Protein AF-A0A1L3N277-F1 (afdb_monomer_lite)

Structure (mmCIF, N/CA/C/O backbone):
data_AF-A0A1L3N277-F1
#
_entry.id   AF-A0A1L3N277-F1
#
loop_
_atom_site.group_PDB
_atom_site.id
_atom_site.type_symbol
_atom_site.label_atom_id
_atom_site.label_alt_id
_atom_site.label_comp_id
_atom_site.label_asym_id
_atom_site.label_entity_id
_atom_site.label_seq_id
_atom_site.pdbx_PDB_ins_code
_atom_site.Cartn_x
_atom_site.Cartn_y
_atom_site.Cartn_z
_atom_site.occupancy
_atom_site.B_iso_or_equiv
_atom_site.auth_seq_id
_atom_site.auth_comp_id
_atom_site.auth_asym_id
_atom_site.auth_atom_id
_atom_site.pdbx_PDB_model_num
ATOM 1 N N . VAL A 1 1 ? -1.297 -17.663 10.554 1.00 72.38 1 VAL A N 1
ATOM 2 C CA . VAL A 1 1 ? -2.520 -17.795 11.389 1.00 72.38 1 VAL A CA 1
ATOM 3 C C . VAL A 1 1 ? -2.311 -17.403 12.856 1.00 72.38 1 VAL A C 1
ATOM 5 O O . VAL A 1 1 ? -2.986 -16.488 13.296 1.00 72.38 1 VAL A O 1
ATOM 8 N N . ARG A 1 2 ? -1.365 -17.992 13.616 1.00 90.50 2 ARG A N 1
ATOM 9 C CA . ARG A 1 2 ? -1.175 -17.667 15.055 1.00 90.50 2 ARG A CA 1
ATOM 10 C C . ARG A 1 2 ? -0.938 -16.176 15.353 1.00 90.50 2 ARG A C 1
ATOM 12 O O . ARG A 1 2 ? -1.540 -15.642 16.270 1.00 90.50 2 ARG A O 1
ATOM 19 N N . HIS A 1 3 ? -0.118 -15.488 14.556 1.00 93.06 3 HIS A N 1
ATOM 20 C CA . HIS A 1 3 ? 0.145 -14.056 14.766 1.00 93.06 3 HIS A CA 1
ATOM 21 C C . HIS A 1 3 ? -1.078 -13.169 14.493 1.00 93.06 3 HIS A C 1
ATOM 23 O O . HIS A 1 3 ? -1.331 -12.241 15.252 1.00 93.06 3 HIS A O 1
ATOM 29 N N . MET A 1 4 ? -1.875 -13.495 13.471 1.00 93.00 4 MET A N 1
ATOM 30 C CA . MET A 1 4 ? -3.131 -12.788 13.191 1.00 93.00 4 MET A CA 1
ATOM 31 C C . MET A 1 4 ? -4.163 -13.031 14.297 1.00 93.00 4 MET A C 1
ATOM 33 O O . MET A 1 4 ? -4.813 -12.093 14.739 1.00 93.00 4 MET A O 1
ATOM 37 N N . ALA A 1 5 ? -4.257 -14.267 14.802 1.00 92.31 5 ALA A N 1
ATOM 38 C CA . ALA A 1 5 ? -5.128 -14.597 15.928 1.00 92.31 5 ALA A CA 1
ATOM 39 C C . ALA A 1 5 ? -4.734 -13.836 17.206 1.00 92.31 5 ALA A C 1
ATOM 41 O O . ALA A 1 5 ? -5.610 -13.360 17.919 1.00 92.31 5 ALA A O 1
ATOM 42 N N . ASN A 1 6 ? -3.432 -13.658 17.463 1.00 95.12 6 ASN A N 1
ATOM 43 C CA . ASN A 1 6 ? -2.965 -12.823 18.572 1.00 95.12 6 ASN A CA 1
ATOM 44 C C . ASN A 1 6 ? -3.380 -11.356 18.387 1.00 95.12 6 ASN A C 1
ATOM 46 O O . ASN A 1 6 ? -3.852 -10.746 19.337 1.00 95.12 6 ASN A O 1
ATOM 50 N N . GLY A 1 7 ? -3.238 -10.799 17.179 1.00 93.00 7 GLY A N 1
ATOM 51 C CA . GLY A 1 7 ? -3.681 -9.432 16.878 1.00 93.00 7 GLY A CA 1
ATOM 52 C C . GLY A 1 7 ? -5.183 -9.242 17.102 1.00 93.00 7 GLY A C 1
ATOM 53 O O . GLY A 1 7 ? -5.589 -8.302 17.781 1.00 93.00 7 GLY A O 1
ATOM 54 N N . TYR A 1 8 ? -5.995 -10.183 16.613 1.00 93.69 8 TYR A N 1
ATOM 55 C CA . TYR A 1 8 ? -7.438 -10.194 16.848 1.00 93.69 8 TYR A CA 1
ATOM 56 C C . TYR A 1 8 ? -7.774 -10.306 18.341 1.00 93.69 8 TYR A C 1
ATOM 58 O O . TYR A 1 8 ? -8.556 -9.515 18.857 1.00 93.69 8 TYR A O 1
ATOM 66 N N . GLY A 1 9 ? -7.135 -11.232 19.064 1.00 95.00 9 GLY A N 1
ATOM 67 C CA . GLY A 1 9 ? -7.319 -11.390 20.509 1.00 95.00 9 GLY A CA 1
ATOM 68 C C . GLY A 1 9 ? -6.981 -10.121 21.295 1.00 95.00 9 GLY A C 1
ATOM 69 O O . GLY A 1 9 ? -7.728 -9.749 22.196 1.00 95.00 9 GLY A O 1
ATOM 70 N N . THR A 1 10 ? -5.911 -9.415 20.917 1.00 94.94 10 THR A N 1
ATOM 71 C CA . THR A 1 10 ? -5.560 -8.113 21.501 1.00 94.94 10 THR A CA 1
ATOM 72 C C . THR A 1 10 ? -6.643 -7.067 21.244 1.00 94.94 10 THR A C 1
ATOM 74 O O . THR A 1 10 ? -7.026 -6.367 22.177 1.00 94.94 10 THR A O 1
ATOM 77 N N . LEU A 1 11 ? -7.167 -6.961 20.017 1.00 94.81 11 LEU A N 1
ATOM 78 C CA . LEU A 1 11 ? -8.241 -6.007 19.718 1.00 94.81 11 LEU A CA 1
ATOM 79 C C . LEU A 1 11 ? -9.499 -6.317 20.523 1.00 94.81 11 LEU A C 1
ATOM 81 O O . LEU A 1 11 ? -10.040 -5.413 21.147 1.00 94.81 11 LEU A O 1
ATOM 85 N N . MET A 1 12 ? -9.916 -7.583 20.584 1.00 95.56 12 MET A N 1
ATOM 86 C CA . MET A 1 12 ? -11.088 -7.985 21.366 1.00 95.56 12 MET A CA 1
ATOM 87 C C . MET A 1 12 ? -10.915 -7.710 22.864 1.00 95.56 12 MET A C 1
ATOM 89 O O . MET A 1 12 ? -11.868 -7.304 23.523 1.00 95.56 12 MET A O 1
ATOM 93 N N . ALA A 1 13 ? -9.705 -7.881 23.404 1.00 96.38 13 ALA A N 1
ATOM 94 C CA . ALA A 1 13 ? -9.410 -7.558 24.798 1.00 96.38 13 ALA A CA 1
ATOM 95 C C . ALA A 1 13 ? -9.472 -6.048 25.088 1.00 96.38 13 ALA A C 1
ATOM 97 O O . ALA A 1 13 ? -9.855 -5.655 26.182 1.00 96.38 13 ALA A O 1
ATOM 98 N N . VAL A 1 14 ? -9.103 -5.194 24.131 1.00 95.94 14 VAL A N 1
ATOM 99 C CA . VAL A 1 14 ? -9.197 -3.731 24.287 1.00 95.94 14 VAL A CA 1
ATOM 100 C C . VAL A 1 14 ? -10.632 -3.242 24.064 1.00 95.94 14 VAL A C 1
ATOM 102 O O . VAL A 1 14 ? -11.092 -2.349 24.772 1.00 95.94 14 VAL A O 1
ATOM 105 N N . LEU A 1 15 ? -11.351 -3.856 23.122 1.00 95.62 15 LEU A N 1
ATOM 106 C CA . LEU A 1 15 ? -12.745 -3.549 22.788 1.00 95.62 15 LEU A CA 1
ATOM 107 C C . LEU A 1 15 ? -13.750 -3.998 23.853 1.00 95.62 15 LEU A C 1
ATOM 109 O O . LEU A 1 15 ? -14.907 -3.596 23.785 1.00 95.62 15 LEU A O 1
ATOM 113 N N . SER A 1 16 ? -13.338 -4.782 24.856 1.00 95.38 16 SER A N 1
ATOM 114 C CA . SER A 1 16 ? -14.214 -5.095 25.992 1.00 95.38 16 SER A CA 1
ATOM 115 C C . SER A 1 16 ? -14.567 -3.866 26.840 1.00 95.38 16 SER A C 1
ATOM 117 O O . SER A 1 16 ? -15.484 -3.935 27.652 1.00 95.38 16 SER A O 1
ATOM 119 N N . ASP A 1 17 ? -13.828 -2.763 26.678 1.00 96.56 17 ASP A N 1
ATOM 120 C CA . ASP A 1 17 ? -14.144 -1.453 27.242 1.00 96.56 17 ASP A CA 1
ATOM 121 C C . ASP A 1 17 ? -14.404 -0.459 26.099 1.00 96.56 17 ASP A C 1
ATOM 123 O O . ASP A 1 17 ? -13.487 -0.031 25.393 1.00 96.56 17 ASP A O 1
ATOM 127 N N . GLU A 1 18 ? -15.674 -0.088 25.921 1.00 95.44 18 GLU A N 1
ATOM 128 C CA . GLU A 1 18 ? -16.138 0.801 24.849 1.00 95.44 18 GLU A CA 1
ATOM 129 C C . GLU A 1 18 ? -15.489 2.194 24.894 1.00 95.44 18 GLU A C 1
ATOM 131 O O . GLU A 1 18 ? -15.381 2.863 23.864 1.00 95.44 18 GLU A O 1
ATOM 136 N N . SER A 1 19 ? -14.989 2.636 26.057 1.00 97.56 19 SER A N 1
ATOM 137 C CA . SER A 1 19 ? -14.299 3.927 26.172 1.00 97.56 19 SER A CA 1
ATOM 138 C C . SER A 1 19 ? -12.986 3.977 25.380 1.00 97.56 19 SER A C 1
ATOM 140 O O . SER A 1 19 ? -12.511 5.064 25.041 1.00 97.56 19 SER A O 1
ATOM 142 N N . ASN A 1 20 ? -12.438 2.816 24.999 1.00 97.94 20 ASN A N 1
ATOM 143 C CA . ASN A 1 20 ? -11.237 2.713 24.175 1.00 97.94 20 ASN A CA 1
ATOM 144 C C . ASN A 1 20 ? -11.494 2.952 22.682 1.00 97.94 20 ASN A C 1
ATOM 146 O O . ASN A 1 20 ? -10.544 3.230 21.948 1.00 97.94 20 ASN A O 1
ATOM 150 N N . VAL A 1 21 ? -12.741 2.855 22.209 1.00 97.62 21 VAL A N 1
ATOM 151 C CA . VAL A 1 21 ? -13.076 2.894 20.773 1.00 97.62 21 VAL A CA 1
ATOM 152 C C . VAL A 1 21 ? -12.540 4.147 20.059 1.00 97.62 21 VAL A C 1
ATOM 154 O O . VAL A 1 21 ? -11.954 3.996 18.980 1.00 97.62 21 VAL A O 1
ATOM 157 N N . PRO A 1 22 ? -12.642 5.374 20.616 1.00 97.69 22 PRO A N 1
ATOM 158 C CA . PRO A 1 22 ? -12.085 6.562 19.966 1.00 97.69 22 PRO A CA 1
ATOM 159 C C . PRO A 1 22 ? -10.560 6.491 19.803 1.00 97.69 22 PRO A C 1
ATOM 161 O O . PRO A 1 22 ? -10.042 6.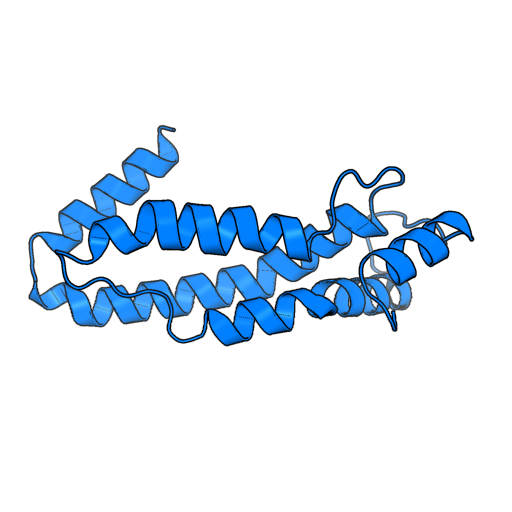703 18.705 1.00 97.69 22 PRO A O 1
ATOM 164 N N . MET A 1 23 ? -9.839 6.126 20.869 1.00 97.75 23 MET A N 1
ATOM 165 C CA . MET A 1 23 ? -8.375 5.996 20.840 1.00 97.75 23 MET A CA 1
ATOM 166 C C . MET A 1 23 ? -7.910 4.850 19.939 1.00 97.75 23 MET A C 1
ATOM 168 O O . MET A 1 23 ? -6.842 4.932 19.323 1.00 97.75 23 MET A O 1
ATOM 172 N N . LEU A 1 24 ? -8.691 3.774 19.859 1.00 96.81 24 LEU A N 1
ATOM 173 C CA . LEU A 1 24 ? -8.374 2.632 19.020 1.00 96.81 24 LEU A CA 1
ATOM 174 C C . LEU A 1 24 ? -8.524 2.977 17.536 1.00 96.81 24 LEU A C 1
ATOM 176 O O . LEU A 1 24 ? -7.605 2.691 16.773 1.00 96.81 24 LEU A O 1
ATOM 180 N N . ASN A 1 25 ? -9.603 3.656 17.133 1.00 97.31 25 ASN A N 1
ATOM 181 C CA . ASN A 1 25 ? -9.752 4.150 15.760 1.00 97.31 25 ASN A CA 1
ATOM 182 C C . ASN A 1 25 ? -8.615 5.117 15.374 1.00 97.31 25 ASN A C 1
ATOM 184 O O . ASN A 1 25 ? -8.039 4.978 14.297 1.00 97.31 25 ASN A O 1
ATOM 188 N N . GLU A 1 26 ? -8.218 6.039 16.260 1.00 97.94 26 GLU A N 1
ATOM 189 C CA . GLU A 1 26 ? -7.068 6.927 16.014 1.00 97.94 26 GLU A CA 1
ATOM 190 C C . GLU A 1 26 ? -5.755 6.141 15.860 1.00 97.94 26 GLU A C 1
ATOM 192 O O . GLU A 1 26 ? -4.931 6.414 14.980 1.00 97.94 26 GLU A O 1
ATOM 197 N N . SER A 1 27 ? -5.559 5.124 16.700 1.00 96.94 27 SER A N 1
ATOM 198 C CA . SER A 1 27 ? -4.375 4.271 16.639 1.00 96.94 27 SER A CA 1
ATOM 199 C C . SER A 1 27 ? -4.338 3.441 15.360 1.00 96.94 27 SER A C 1
ATOM 201 O O . SER A 1 27 ? -3.273 3.346 14.749 1.00 96.94 27 SER A O 1
ATOM 203 N N . LEU A 1 28 ? -5.466 2.862 14.943 1.00 96.25 28 LEU A N 1
ATOM 204 C CA . LEU A 1 28 ? -5.588 2.108 13.696 1.00 96.25 28 LEU A CA 1
ATOM 205 C C . LEU A 1 28 ? -5.315 3.002 12.487 1.00 96.25 28 LEU A C 1
ATOM 207 O O . LEU A 1 28 ? -4.506 2.625 11.646 1.00 96.25 28 LEU A O 1
ATOM 211 N N . GLU A 1 29 ? -5.886 4.208 12.450 1.00 97.19 29 GLU A N 1
ATOM 212 C CA . GLU A 1 29 ? -5.632 5.204 11.403 1.00 97.19 29 GLU A CA 1
ATOM 213 C C . GLU A 1 29 ? -4.137 5.516 11.269 1.00 97.19 29 GLU A C 1
ATOM 215 O O . GLU A 1 29 ? -3.558 5.438 10.182 1.00 97.19 29 GLU A O 1
ATOM 220 N N . ARG A 1 30 ? -3.482 5.841 12.391 1.00 97.25 30 ARG A N 1
ATOM 221 C CA . ARG A 1 30 ? -2.057 6.188 12.400 1.00 97.25 30 ARG A CA 1
ATOM 222 C C . ARG A 1 30 ? -1.187 5.028 11.927 1.00 97.25 30 ARG A C 1
ATOM 224 O O . ARG A 1 30 ? -0.265 5.238 11.141 1.00 97.25 30 ARG A O 1
ATOM 231 N N . HIS A 1 31 ? -1.452 3.816 12.415 1.00 95.56 31 HIS A N 1
ATOM 232 C CA . HIS A 1 31 ? -0.663 2.647 12.030 1.00 95.56 31 HIS A CA 1
ATOM 233 C C . HIS A 1 31 ? -0.911 2.253 10.577 1.00 95.56 31 HIS A C 1
ATOM 235 O O . HIS A 1 31 ? 0.058 1.993 9.873 1.00 95.56 31 HIS A O 1
ATOM 241 N N . PHE A 1 32 ? -2.162 2.292 10.109 1.00 96.94 32 PHE A N 1
ATOM 242 C CA . PHE A 1 32 ? -2.497 2.094 8.702 1.00 96.94 32 PHE A CA 1
ATOM 243 C C . PHE A 1 32 ? -1.693 3.046 7.813 1.00 96.94 32 PHE A C 1
ATOM 245 O O . PHE A 1 32 ? -1.007 2.600 6.897 1.00 96.94 32 PHE A O 1
ATOM 252 N N . TRP A 1 33 ? -1.698 4.345 8.128 1.00 97.00 33 TRP A N 1
ATOM 253 C CA . TRP A 1 33 ? -0.994 5.338 7.320 1.00 97.00 33 TRP A CA 1
ATOM 254 C C . TRP A 1 33 ? 0.528 5.149 7.327 1.00 97.00 33 TRP A C 1
ATOM 256 O O . TRP A 1 33 ? 1.171 5.230 6.280 1.00 97.00 33 TRP A O 1
ATOM 266 N N . HIS A 1 34 ? 1.121 4.867 8.491 1.00 95.19 34 HIS A N 1
ATOM 267 C CA . HIS A 1 34 ? 2.555 4.583 8.584 1.00 95.19 34 HIS A CA 1
ATOM 268 C C . HIS A 1 34 ? 2.944 3.328 7.799 1.00 95.19 34 HIS A C 1
ATOM 270 O O . HIS A 1 34 ? 3.941 3.352 7.077 1.00 95.19 34 HIS A O 1
ATOM 276 N N . SER A 1 35 ? 2.157 2.256 7.912 1.00 94.81 35 SER A N 1
ATOM 277 C CA . SER A 1 35 ? 2.367 1.031 7.144 1.00 94.81 35 SER A CA 1
ATOM 278 C C . SER A 1 35 ? 2.256 1.298 5.648 1.00 94.81 35 SER A C 1
ATOM 280 O O . SER A 1 35 ? 3.177 0.942 4.923 1.00 94.81 35 SER A O 1
ATOM 282 N N . HIS A 1 36 ? 1.215 2.003 5.202 1.00 95.75 36 HIS A N 1
ATOM 283 C CA . HIS A 1 36 ? 1.039 2.380 3.801 1.00 95.75 36 HIS A CA 1
ATOM 284 C C . HIS A 1 36 ? 2.253 3.152 3.258 1.00 95.75 36 HIS A C 1
ATOM 286 O O . HIS A 1 36 ? 2.895 2.725 2.299 1.00 95.75 36 HIS A O 1
ATOM 292 N N . LYS A 1 37 ? 2.646 4.257 3.910 1.00 93.12 37 LYS A N 1
ATOM 293 C CA . LYS A 1 37 ? 3.749 5.098 3.413 1.00 93.12 37 LYS A CA 1
ATOM 294 C C . LYS A 1 37 ? 5.109 4.401 3.428 1.00 93.12 37 LYS A C 1
ATOM 296 O O . LYS A 1 37 ? 5.949 4.738 2.597 1.00 93.12 37 LYS A O 1
ATOM 301 N N . ALA A 1 38 ? 5.348 3.489 4.368 1.00 85.56 38 ALA A N 1
ATOM 302 C CA . ALA A 1 38 ? 6.634 2.809 4.490 1.00 85.56 38 ALA A CA 1
ATOM 303 C C . ALA A 1 38 ? 6.723 1.534 3.639 1.00 85.56 38 ALA A C 1
ATOM 305 O O . ALA A 1 38 ? 7.756 1.280 3.023 1.00 85.56 38 ALA A O 1
ATOM 306 N N . ILE A 1 39 ? 5.667 0.720 3.636 1.00 93.06 39 ILE A N 1
ATOM 307 C CA . ILE A 1 39 ? 5.702 -0.644 3.105 1.00 93.06 39 ILE A CA 1
ATOM 308 C C . ILE A 1 39 ? 5.220 -0.672 1.660 1.00 93.06 39 ILE A C 1
ATOM 310 O O . ILE A 1 39 ? 5.908 -1.258 0.831 1.00 93.06 39 ILE A O 1
ATOM 314 N N . ASP A 1 40 ? 4.120 0.002 1.320 1.00 96.56 40 ASP A N 1
ATOM 315 C CA . ASP A 1 40 ? 3.503 -0.171 -0.002 1.00 96.56 40 ASP A CA 1
ATOM 316 C C . ASP A 1 40 ? 4.430 0.273 -1.133 1.00 96.56 40 ASP A C 1
ATOM 318 O O . ASP A 1 40 ? 4.631 -0.457 -2.100 1.00 96.56 40 ASP A O 1
ATOM 322 N N . ALA A 1 41 ? 5.077 1.432 -0.982 1.00 93.19 41 ALA A N 1
ATOM 323 C CA . ALA A 1 41 ? 6.012 1.931 -1.986 1.00 93.19 41 ALA A CA 1
ATOM 324 C C . ALA A 1 41 ? 7.203 0.978 -2.200 1.00 93.19 41 ALA A C 1
ATOM 326 O O . ALA A 1 41 ? 7.648 0.782 -3.331 1.00 93.19 41 ALA A O 1
ATOM 327 N N . LEU A 1 42 ? 7.710 0.364 -1.124 1.00 94.50 42 LEU A N 1
ATOM 328 C CA . LEU A 1 42 ? 8.838 -0.563 -1.195 1.00 94.50 42 LEU A CA 1
ATOM 329 C C . LEU A 1 42 ? 8.418 -1.928 -1.753 1.00 94.50 42 LEU A C 1
ATOM 331 O O . LEU A 1 42 ? 9.127 -2.492 -2.585 1.00 94.50 42 LEU A O 1
ATOM 335 N N . THR A 1 43 ? 7.269 -2.448 -1.322 1.00 96.50 43 THR A N 1
ATOM 336 C CA . THR A 1 43 ? 6.715 -3.717 -1.801 1.00 96.50 43 THR A CA 1
ATOM 337 C C . THR A 1 43 ? 6.345 -3.629 -3.275 1.00 96.50 43 THR A C 1
ATOM 339 O O . THR A 1 43 ? 6.742 -4.509 -4.036 1.00 96.50 43 THR A O 1
ATOM 342 N N . GLY A 1 44 ? 5.678 -2.556 -3.707 1.00 96.44 44 GLY A N 1
ATOM 343 C CA . GLY A 1 44 ? 5.378 -2.327 -5.118 1.00 96.44 44 GLY A CA 1
ATOM 344 C C . GLY A 1 44 ? 6.639 -2.180 -5.962 1.00 96.44 44 GLY A C 1
ATOM 345 O O . GLY A 1 44 ? 6.757 -2.803 -7.016 1.00 96.44 44 GLY A O 1
ATOM 346 N N . TRP A 1 45 ? 7.643 -1.446 -5.464 1.00 95.69 45 TRP A N 1
ATOM 347 C CA . TRP A 1 45 ? 8.921 -1.323 -6.160 1.00 95.69 45 TRP A CA 1
ATOM 348 C C . TRP A 1 45 ? 9.593 -2.688 -6.326 1.00 95.69 45 TRP A C 1
ATOM 350 O O . TRP A 1 45 ? 10.018 -3.045 -7.423 1.00 95.69 45 TRP A O 1
ATOM 360 N N . GLN A 1 46 ? 9.663 -3.483 -5.259 1.00 94.88 46 GLN A N 1
ATOM 361 C CA . GLN A 1 46 ? 10.294 -4.797 -5.313 1.00 94.88 46 GLN A CA 1
ATOM 362 C C . GLN A 1 46 ? 9.537 -5.755 -6.240 1.00 94.88 46 GLN A C 1
ATOM 364 O O . GLN A 1 46 ? 10.171 -6.491 -6.997 1.00 94.88 46 GLN A O 1
ATOM 369 N N . ALA A 1 47 ? 8.203 -5.739 -6.195 1.00 95.62 47 ALA A N 1
ATOM 370 C CA . ALA A 1 47 ? 7.356 -6.609 -7.002 1.00 95.62 47 ALA A CA 1
ATOM 371 C C . ALA A 1 47 ? 7.443 -6.295 -8.501 1.00 95.62 47 ALA A C 1
ATOM 373 O O . ALA A 1 47 ? 7.414 -7.217 -9.313 1.00 95.62 47 ALA A O 1
ATOM 374 N N . GLU A 1 48 ? 7.582 -5.021 -8.877 1.00 96.94 48 GLU A N 1
ATOM 375 C CA . GLU A 1 48 ? 7.518 -4.615 -10.284 1.00 96.94 48 GLU A CA 1
ATOM 376 C C . GLU A 1 48 ? 8.873 -4.229 -10.888 1.00 96.94 48 GLU A C 1
ATOM 378 O O . GLU A 1 48 ? 9.160 -4.567 -12.032 1.00 96.94 48 GLU A O 1
ATOM 383 N N . TYR A 1 49 ? 9.758 -3.566 -10.151 1.00 96.12 49 TYR A N 1
ATOM 384 C CA . TYR A 1 49 ? 11.091 -3.197 -10.651 1.00 96.12 49 TYR A CA 1
ATOM 385 C C . TYR A 1 49 ? 12.159 -4.221 -10.264 1.00 96.12 49 TYR A C 1
ATOM 387 O O . TYR A 1 49 ? 13.157 -4.370 -10.966 1.00 96.12 49 TYR A O 1
ATOM 395 N N . GLY A 1 50 ? 11.954 -4.943 -9.159 1.00 93.44 50 GLY A N 1
ATOM 396 C CA . GLY A 1 50 ? 12.848 -6.014 -8.715 1.00 93.44 50 GLY A CA 1
ATOM 397 C C . GLY A 1 50 ? 12.615 -7.359 -9.414 1.00 93.44 50 GLY A C 1
ATOM 398 O O . GLY A 1 50 ? 13.495 -8.221 -9.381 1.00 93.44 50 GLY A O 1
ATOM 399 N N . ALA A 1 51 ? 11.460 -7.552 -10.059 1.00 92.00 51 ALA A N 1
ATOM 400 C CA . ALA A 1 51 ? 11.102 -8.793 -10.742 1.00 92.00 51 ALA A CA 1
ATOM 401 C C . ALA A 1 51 ? 11.219 -8.675 -12.269 1.00 92.00 51 ALA A C 1
ATOM 403 O O . ALA A 1 51 ? 10.945 -7.634 -12.858 1.00 92.00 51 ALA A O 1
ATOM 404 N N . LYS A 1 52 ? 11.576 -9.785 -12.929 1.00 91.06 52 LYS A N 1
ATOM 405 C CA . LYS A 1 52 ? 11.543 -9.902 -14.401 1.00 91.06 52 LYS A CA 1
ATOM 406 C C . LYS A 1 52 ? 10.201 -10.398 -14.931 1.00 91.06 52 LYS A C 1
ATOM 408 O O . LYS A 1 52 ? 9.793 -10.027 -16.023 1.00 91.06 52 LYS A O 1
ATOM 413 N N . VAL A 1 53 ? 9.529 -11.258 -14.167 1.00 92.69 53 VAL A N 1
ATOM 414 C CA . VAL A 1 53 ? 8.211 -11.803 -14.506 1.00 92.69 53 VAL A CA 1
ATOM 415 C C . VAL A 1 53 ? 7.224 -11.282 -13.476 1.00 92.69 53 VAL A C 1
ATOM 417 O O . VAL A 1 53 ? 7.372 -11.561 -12.288 1.00 92.69 53 VAL A O 1
ATOM 420 N N . ARG A 1 54 ? 6.238 -10.516 -13.948 1.00 95.19 54 ARG A N 1
ATOM 421 C CA . ARG A 1 54 ? 5.258 -9.808 -13.119 1.00 95.19 54 ARG A CA 1
ATOM 422 C C . ARG A 1 54 ? 3.880 -10.446 -13.305 1.00 95.19 54 ARG A C 1
ATOM 424 O O . ARG A 1 54 ? 3.249 -10.213 -14.338 1.00 95.19 54 ARG A O 1
ATOM 431 N N . PRO A 1 55 ? 3.420 -11.287 -12.365 1.00 91.81 55 PRO A N 1
ATOM 432 C CA . PRO A 1 55 ? 2.121 -11.951 -12.486 1.00 91.81 55 PRO A CA 1
ATOM 433 C C . PRO A 1 55 ? 0.933 -10.992 -12.312 1.00 91.81 55 PRO A C 1
ATOM 435 O O . PRO A 1 55 ? -0.149 -11.267 -12.822 1.00 91.81 55 PRO A O 1
ATOM 438 N N . TRP A 1 56 ? 1.134 -9.866 -11.628 1.00 95.00 56 TRP A N 1
ATOM 439 C CA . TRP A 1 56 ? 0.110 -8.874 -11.300 1.00 95.00 56 TRP A CA 1
ATOM 440 C C . TRP A 1 56 ? 0.731 -7.478 -11.207 1.00 95.00 56 TRP A C 1
ATOM 442 O O . TRP A 1 56 ? 1.950 -7.353 -11.081 1.00 95.00 56 TRP A O 1
ATOM 452 N N . SER A 1 57 ? -0.112 -6.444 -11.293 1.00 97.19 57 SER A N 1
ATOM 453 C CA . SER A 1 57 ? 0.282 -5.084 -10.922 1.00 97.19 57 SER A CA 1
ATOM 454 C C . SER A 1 57 ? 0.095 -4.892 -9.419 1.00 97.19 57 SER A C 1
ATOM 456 O O . SER A 1 57 ? -0.839 -5.436 -8.826 1.00 97.19 57 SER A O 1
ATOM 458 N N . PHE A 1 58 ? 0.993 -4.150 -8.784 1.00 97.62 58 PHE A N 1
ATOM 459 C CA . PHE A 1 58 ? 0.936 -3.862 -7.364 1.00 97.62 58 PHE A CA 1
ATOM 460 C C . PHE A 1 58 ? -0.332 -3.093 -7.007 1.00 97.62 58 PHE A C 1
ATOM 462 O O . PHE A 1 58 ? -0.927 -3.399 -5.982 1.00 97.62 58 PHE A O 1
ATOM 469 N N . ARG A 1 59 ? -0.806 -2.171 -7.857 1.00 97.25 59 ARG A N 1
ATOM 470 C CA . ARG A 1 59 ? -2.099 -1.500 -7.643 1.00 97.25 59 ARG A CA 1
ATOM 471 C C . ARG A 1 59 ? -3.247 -2.502 -7.528 1.00 97.25 59 ARG A C 1
ATOM 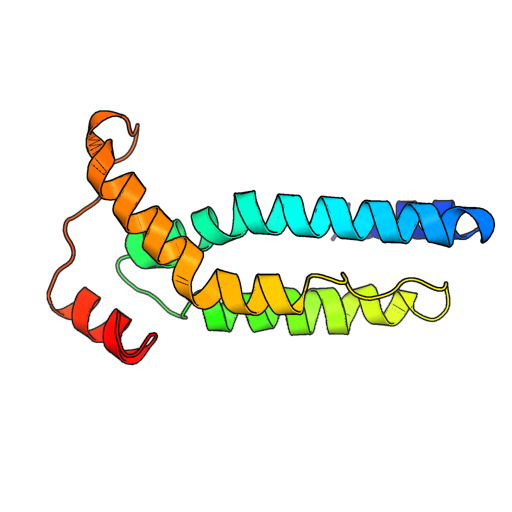473 O O . ARG A 1 59 ? -4.045 -2.409 -6.598 1.00 97.25 59 ARG A O 1
ATOM 480 N N . ASP A 1 60 ? -3.345 -3.445 -8.464 1.00 97.25 60 ASP A N 1
ATOM 481 C CA . ASP A 1 60 ? -4.433 -4.429 -8.456 1.00 97.25 60 ASP A CA 1
ATOM 482 C C . ASP A 1 60 ? -4.307 -5.349 -7.235 1.00 97.25 60 ASP A C 1
ATOM 484 O O . ASP A 1 60 ? -5.286 -5.595 -6.534 1.00 97.25 60 ASP A O 1
ATOM 488 N N . GLN A 1 61 ? -3.081 -5.777 -6.923 1.00 97.62 61 GLN A N 1
ATOM 489 C CA . GLN A 1 61 ? -2.822 -6.649 -5.784 1.00 97.62 61 GLN A CA 1
ATOM 490 C C . GLN A 1 61 ? -3.062 -5.956 -4.435 1.00 97.62 61 GLN A C 1
ATOM 492 O O . GLN A 1 61 ? -3.539 -6.586 -3.493 1.00 97.62 61 GLN A O 1
ATOM 497 N N . TRP A 1 62 ? -2.755 -4.662 -4.338 1.00 97.88 62 TRP A N 1
ATOM 498 C CA . TRP A 1 62 ? -3.018 -3.849 -3.156 1.00 97.88 62 TRP A CA 1
ATOM 499 C C . TRP A 1 62 ? -4.518 -3.686 -2.919 1.00 97.88 62 TRP A C 1
ATOM 501 O O . TRP A 1 62 ? -4.953 -3.768 -1.774 1.00 97.88 62 TRP A O 1
ATOM 511 N N . ASN A 1 63 ? -5.319 -3.510 -3.978 1.00 97.56 63 ASN A N 1
ATOM 512 C CA . ASN A 1 63 ? -6.776 -3.474 -3.840 1.00 97.56 63 ASN A CA 1
ATOM 513 C C . ASN A 1 63 ? -7.306 -4.783 -3.244 1.00 97.56 63 ASN A C 1
ATOM 515 O O . ASN A 1 63 ? -8.033 -4.737 -2.258 1.00 97.56 63 ASN A O 1
ATOM 519 N N . GLU A 1 64 ? -6.868 -5.933 -3.755 1.00 97.69 64 GLU A N 1
ATOM 520 C CA . GLU A 1 64 ? -7.261 -7.230 -3.193 1.00 97.69 64 GLU A CA 1
ATOM 521 C C . GLU A 1 64 ? -6.840 -7.355 -1.714 1.00 97.69 64 GLU A C 1
ATOM 523 O O . GLU A 1 64 ? -7.668 -7.584 -0.836 1.00 97.69 64 GLU A O 1
ATOM 528 N N . TRP A 1 65 ? -5.562 -7.130 -1.396 1.00 97.31 65 TRP A N 1
ATOM 529 C CA . TRP A 1 65 ? -5.053 -7.360 -0.038 1.00 97.31 65 TRP A CA 1
ATOM 530 C C . TRP A 1 65 ? -5.551 -6.351 0.996 1.00 97.31 65 TRP A C 1
ATOM 532 O O . TRP A 1 65 ? -5.740 -6.696 2.165 1.00 97.31 65 TRP A O 1
ATOM 542 N N . VAL A 1 66 ? -5.698 -5.086 0.607 1.00 97.38 66 VAL A N 1
ATOM 543 C CA . VAL A 1 66 ? -5.994 -4.005 1.549 1.00 97.38 66 VAL A CA 1
ATOM 544 C C . VAL A 1 66 ? -7.470 -3.652 1.540 1.00 97.38 66 VAL A C 1
ATOM 546 O O . VAL A 1 66 ? -8.065 -3.569 2.612 1.00 97.38 66 VAL A O 1
ATOM 549 N N . ILE A 1 67 ? -8.071 -3.454 0.367 1.00 97.06 67 ILE A N 1
ATOM 550 C CA . ILE A 1 67 ? -9.482 -3.068 0.278 1.00 97.06 67 ILE A CA 1
ATOM 551 C C . ILE A 1 67 ? -10.371 -4.279 0.533 1.00 97.06 67 ILE A C 1
ATOM 553 O O . ILE A 1 67 ? -11.196 -4.238 1.447 1.00 97.06 67 ILE A O 1
ATOM 557 N N . ASP A 1 68 ? -10.181 -5.358 -0.218 1.00 97.50 68 ASP A N 1
ATOM 558 C CA . ASP A 1 68 ? -11.099 -6.493 -0.152 1.00 97.50 68 ASP A CA 1
ATOM 559 C C . ASP A 1 68 ? -10.839 -7.342 1.099 1.00 97.50 68 ASP A C 1
ATOM 561 O O . ASP A 1 68 ? -11.751 -7.580 1.892 1.00 97.50 68 ASP A O 1
ATOM 565 N N . ASP A 1 69 ? -9.589 -7.742 1.337 1.00 97.31 69 ASP A N 1
ATOM 566 C CA . ASP A 1 69 ? -9.255 -8.673 2.416 1.00 97.31 69 ASP A CA 1
ATOM 567 C C . ASP A 1 69 ? -9.140 -7.997 3.788 1.00 97.31 69 ASP A C 1
ATOM 569 O O . ASP A 1 69 ? -9.765 -8.431 4.762 1.00 97.31 69 ASP A O 1
ATOM 573 N N . PHE A 1 70 ? -8.321 -6.947 3.911 1.00 95.69 70 PHE A N 1
ATOM 574 C CA . PHE A 1 70 ? -8.084 -6.314 5.210 1.00 95.69 70 PHE A CA 1
ATOM 575 C C . PHE A 1 70 ? -9.248 -5.421 5.648 1.00 95.69 70 PHE A C 1
ATOM 577 O O . PHE A 1 70 ? -9.717 -5.539 6.781 1.00 95.69 70 PHE A O 1
ATOM 584 N N . VAL A 1 71 ? -9.735 -4.534 4.781 1.00 96.00 71 VAL A N 1
ATOM 585 C CA . VAL A 1 71 ? -10.846 -3.643 5.131 1.00 96.00 71 VAL A CA 1
ATOM 586 C C . VAL A 1 71 ? -12.167 -4.412 5.081 1.00 96.00 71 VAL A C 1
ATOM 588 O O . VAL A 1 71 ? -12.775 -4.615 6.132 1.00 96.00 71 VAL A O 1
ATOM 591 N N . GLY A 1 72 ? -12.558 -4.922 3.910 1.00 94.81 72 GLY A N 1
ATOM 592 C CA . GLY A 1 72 ? -13.836 -5.618 3.722 1.00 94.81 72 GLY A CA 1
ATOM 593 C C . GLY A 1 72 ? -13.929 -6.965 4.445 1.00 94.81 72 GLY A C 1
ATOM 594 O O . GLY A 1 72 ? -14.969 -7.340 4.988 1.00 94.81 72 GLY A O 1
ATOM 595 N N . GLY A 1 73 ? -12.829 -7.714 4.488 1.00 92.88 73 GLY A N 1
ATOM 596 C CA . GLY A 1 73 ? -12.799 -9.042 5.089 1.00 92.88 73 GLY A CA 1
ATOM 597 C C . GLY A 1 73 ? -12.598 -9.035 6.603 1.00 92.88 73 GLY A C 1
ATOM 598 O O . GLY A 1 73 ? -13.168 -9.893 7.287 1.00 92.88 73 GLY A O 1
ATOM 599 N N . TYR A 1 74 ? -11.805 -8.102 7.137 1.00 93.88 74 TYR A N 1
ATOM 600 C CA . TYR A 1 74 ? -11.386 -8.101 8.541 1.00 93.88 74 TYR A CA 1
ATOM 601 C C . TYR A 1 74 ? -11.922 -6.914 9.353 1.00 93.88 74 TYR A C 1
ATOM 603 O O . TYR A 1 74 ? -12.581 -7.152 10.367 1.00 93.88 74 TYR A O 1
ATOM 611 N N . LEU A 1 75 ? -11.674 -5.665 8.943 1.00 94.44 75 LEU A N 1
ATOM 612 C CA . LEU A 1 75 ? -12.100 -4.490 9.717 1.00 94.44 75 LEU A CA 1
ATOM 613 C C . LEU A 1 75 ? -13.619 -4.317 9.748 1.00 94.44 75 LEU A C 1
ATOM 615 O O . LEU A 1 75 ? -14.154 -4.001 10.808 1.00 94.44 75 LEU A O 1
ATOM 619 N N . ASP A 1 76 ? -14.321 -4.590 8.648 1.00 94.06 76 ASP A N 1
ATOM 620 C CA . ASP A 1 76 ? -15.785 -4.468 8.589 1.00 94.06 76 ASP A CA 1
ATOM 621 C C . ASP A 1 76 ? -16.489 -5.372 9.613 1.00 94.06 76 ASP A C 1
ATOM 623 O O . ASP A 1 76 ? -17.509 -4.995 10.192 1.00 94.06 76 ASP A O 1
ATOM 627 N N . ARG A 1 77 ? -15.908 -6.538 9.932 1.00 92.06 77 ARG A N 1
ATOM 628 C CA . ARG A 1 77 ? -16.431 -7.435 10.980 1.00 92.06 77 ARG A CA 1
ATOM 629 C C . ARG A 1 77 ? -16.315 -6.849 12.384 1.00 92.06 77 ARG A C 1
ATOM 631 O O . ARG A 1 77 ? -17.002 -7.311 13.284 1.00 92.06 77 ARG A O 1
ATOM 638 N N . LEU A 1 78 ? -15.446 -5.860 12.583 1.00 94.75 78 LEU A N 1
ATOM 639 C CA . LEU A 1 78 ? -15.301 -5.143 13.848 1.00 94.75 78 LEU A CA 1
ATOM 640 C C . LEU A 1 78 ? -16.227 -3.917 13.936 1.00 94.75 78 LEU A C 1
ATOM 642 O O . LEU A 1 78 ? -16.236 -3.235 14.962 1.00 94.75 78 LEU A O 1
ATOM 646 N N . GLY A 1 79 ? -17.022 -3.648 12.894 1.00 94.88 79 GLY A N 1
ATOM 647 C CA . GLY A 1 79 ? -17.939 -2.510 12.841 1.00 94.88 79 GLY A CA 1
ATOM 648 C C . GLY A 1 79 ? -18.988 -2.509 13.954 1.00 94.88 79 GLY A C 1
ATOM 649 O O . GLY A 1 79 ? -19.339 -1.444 14.457 1.00 94.88 79 GLY A O 1
ATOM 650 N N . GLU A 1 80 ? -19.428 -3.686 14.415 1.00 93.75 80 GLU A N 1
ATOM 651 C CA . GLU A 1 80 ? -20.361 -3.801 15.549 1.00 93.75 80 GLU A CA 1
ATOM 652 C C . GLU A 1 80 ? -19.780 -3.263 16.870 1.00 93.75 80 GLU A C 1
ATOM 654 O O . GLU A 1 80 ? -20.534 -2.858 17.750 1.00 93.75 80 GLU A O 1
ATOM 659 N N . PHE A 1 81 ? -18.449 -3.182 16.979 1.00 95.69 81 PHE A N 1
ATOM 660 C CA . PHE A 1 81 ? -17.732 -2.630 18.133 1.00 95.69 81 PHE A CA 1
ATOM 661 C C . PHE A 1 81 ? -17.334 -1.156 17.944 1.00 95.69 81 PHE A C 1
ATOM 663 O O . PHE A 1 81 ? -16.535 -0.622 18.712 1.00 95.69 81 PHE A O 1
ATOM 670 N N . GLY A 1 82 ? -17.840 -0.486 16.902 1.00 95.88 82 GLY A N 1
ATOM 671 C CA . GLY A 1 82 ? -17.537 0.919 16.616 1.00 95.88 82 GLY A CA 1
ATOM 672 C C . GLY A 1 82 ? -16.176 1.159 15.952 1.00 95.88 82 GLY A C 1
ATOM 673 O O . GLY A 1 82 ? -15.716 2.302 15.895 1.00 95.88 82 GLY A O 1
ATOM 674 N N . ILE A 1 83 ? -15.522 0.111 15.438 1.00 96.94 83 ILE A N 1
ATOM 675 C CA . ILE A 1 83 ? -14.351 0.263 14.567 1.00 96.94 83 ILE A CA 1
ATOM 676 C C . ILE A 1 83 ? -14.801 0.696 13.175 1.00 96.94 83 ILE A C 1
ATOM 678 O O . ILE A 1 83 ? -15.770 0.181 12.625 1.00 96.94 83 ILE A O 1
ATOM 682 N N . THR A 1 84 ? -14.079 1.650 12.601 1.00 96.06 84 THR A N 1
ATOM 683 C CA . THR A 1 84 ? -14.357 2.197 11.272 1.00 96.06 84 THR A CA 1
ATOM 684 C C . THR A 1 84 ? -13.156 2.009 10.351 1.00 96.06 84 THR A C 1
ATOM 686 O O . THR A 1 84 ? -12.020 1.982 10.837 1.00 96.06 84 THR A O 1
ATOM 689 N N . PRO A 1 85 ? -13.368 1.886 9.026 1.00 96.31 85 PRO A N 1
ATOM 690 C CA . PRO A 1 85 ? -12.266 1.886 8.077 1.00 96.31 85 PRO A CA 1
ATOM 691 C C . PRO A 1 85 ? -11.385 3.136 8.228 1.00 96.31 85 PRO A C 1
ATOM 693 O O . PRO A 1 85 ? -11.909 4.211 8.545 1.00 96.31 85 PRO A O 1
ATOM 696 N N . PRO A 1 86 ? -10.069 3.033 7.960 1.00 96.88 86 PRO A N 1
ATOM 697 C CA . PRO A 1 86 ? -9.167 4.172 8.026 1.00 96.88 86 PRO A CA 1
ATOM 698 C C . PRO A 1 86 ? -9.680 5.348 7.187 1.00 96.88 86 PRO A C 1
ATOM 700 O O . PRO A 1 86 ? -10.012 5.207 6.008 1.00 96.88 86 PRO A O 1
ATOM 703 N N . ARG A 1 87 ? -9.718 6.540 7.778 1.00 96.69 87 ARG A N 1
ATOM 704 C CA . ARG A 1 87 ? -10.219 7.764 7.146 1.00 96.69 87 ARG A CA 1
ATOM 705 C C . ARG A 1 87 ? -9.428 8.110 5.886 1.00 96.69 87 ARG A C 1
ATOM 707 O O . ARG A 1 87 ? -10.014 8.579 4.911 1.00 96.69 87 ARG A O 1
ATOM 714 N N . PHE A 1 88 ? -8.115 7.879 5.879 1.00 96.44 88 PHE A N 1
ATOM 715 C CA . PHE A 1 88 ? -7.269 8.119 4.707 1.00 96.44 88 PHE A CA 1
ATOM 716 C C . PHE A 1 88 ? -7.145 6.927 3.746 1.00 96.44 88 PHE A C 1
ATOM 718 O O . PHE A 1 88 ? -6.334 6.989 2.822 1.00 96.44 88 PHE A O 1
ATOM 725 N N . LEU A 1 89 ? -7.965 5.878 3.878 1.00 97.19 89 LEU A N 1
ATOM 726 C CA . LEU A 1 89 ? -7.938 4.716 2.979 1.00 97.19 89 LEU A CA 1
ATOM 727 C C . LEU A 1 89 ? -8.045 5.108 1.498 1.00 97.19 89 LEU A C 1
ATOM 729 O O . LEU A 1 89 ? -7.253 4.662 0.674 1.00 97.19 89 LEU A O 1
ATOM 733 N N . GLY A 1 90 ? -8.972 6.009 1.160 1.00 96.88 90 GLY A N 1
ATOM 734 C CA . GLY A 1 90 ? -9.133 6.484 -0.217 1.00 96.88 90 GLY A CA 1
ATOM 735 C C . GLY A 1 90 ? -7.957 7.325 -0.728 1.00 96.88 90 GLY A C 1
ATOM 736 O O . GLY A 1 90 ? -7.737 7.398 -1.934 1.00 96.88 90 GLY A O 1
ATOM 737 N N . ALA A 1 91 ? -7.192 7.961 0.164 1.00 97.56 91 ALA A N 1
ATOM 738 C CA . ALA A 1 91 ? -5.957 8.647 -0.211 1.00 97.56 91 ALA A CA 1
ATOM 739 C C . ALA A 1 91 ? -4.826 7.639 -0.447 1.00 97.56 91 ALA A C 1
ATOM 741 O O . ALA A 1 91 ? -4.106 7.775 -1.430 1.00 97.56 91 ALA A O 1
ATOM 742 N N . ALA A 1 92 ? -4.729 6.603 0.391 1.00 97.38 92 ALA A N 1
ATOM 743 C CA . ALA A 1 92 ? -3.776 5.514 0.206 1.00 97.38 92 ALA A CA 1
ATOM 744 C C . ALA A 1 92 ? -4.010 4.777 -1.122 1.00 97.38 92 ALA A C 1
ATOM 746 O O . ALA A 1 92 ? -3.073 4.608 -1.895 1.00 97.38 92 ALA A O 1
ATOM 747 N N . ALA A 1 93 ? -5.268 4.458 -1.447 1.00 96.88 93 ALA A N 1
ATOM 748 C CA . ALA A 1 93 ? -5.644 3.810 -2.706 1.00 96.88 93 ALA A CA 1
ATOM 749 C C . ALA A 1 93 ? -5.244 4.623 -3.953 1.00 96.88 93 ALA A C 1
ATOM 751 O O . ALA A 1 93 ? -4.886 4.058 -4.981 1.00 96.88 93 ALA A O 1
ATOM 752 N N . LYS A 1 94 ? -5.277 5.958 -3.863 1.00 96.75 94 LYS A N 1
ATOM 753 C CA . LYS A 1 94 ? -4.793 6.842 -4.936 1.00 96.75 94 LYS A CA 1
ATOM 754 C C . LYS A 1 94 ? -3.269 6.926 -4.971 1.00 96.75 94 LYS A C 1
ATOM 756 O O . LYS A 1 94 ? -2.688 6.979 -6.045 1.00 96.75 94 LYS A O 1
ATOM 761 N N . ASP A 1 95 ? -2.618 6.954 -3.809 1.00 96.88 95 ASP A N 1
ATOM 762 C CA . ASP A 1 95 ? -1.158 7.049 -3.709 1.00 96.88 95 ASP A CA 1
ATOM 763 C C . ASP A 1 95 ? -0.471 5.792 -4.261 1.00 96.88 95 ASP A C 1
ATOM 765 O O . ASP A 1 95 ? 0.526 5.912 -4.970 1.00 96.88 95 ASP A O 1
ATOM 769 N N . VAL A 1 96 ? -1.008 4.591 -4.000 1.00 96.94 96 VAL A N 1
ATOM 770 C CA . VAL A 1 96 ? -0.402 3.327 -4.472 1.00 96.94 96 VAL A CA 1
ATOM 771 C C . VAL A 1 96 ? -0.359 3.185 -5.987 1.00 96.94 96 VAL A C 1
ATOM 773 O O . VAL A 1 96 ? 0.469 2.423 -6.485 1.00 96.94 96 VAL A O 1
ATOM 776 N N . GLU A 1 97 ? -1.174 3.949 -6.718 1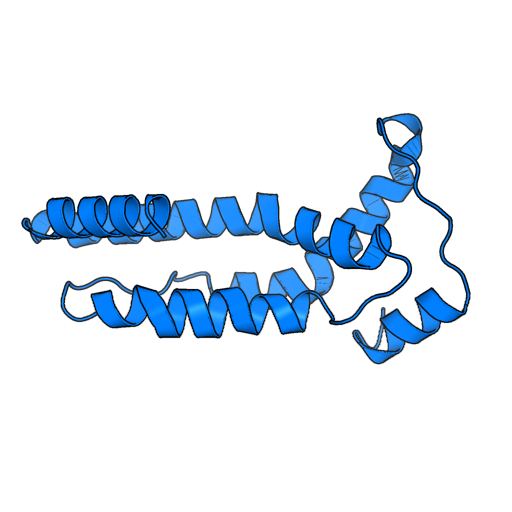.00 96.44 97 GLU A N 1
ATOM 777 C CA . GLU A 1 97 ? -1.109 3.998 -8.177 1.00 96.44 97 GLU A CA 1
ATOM 778 C C . GLU A 1 97 ? 0.269 4.465 -8.672 1.00 96.44 97 GLU A C 1
ATOM 780 O O . GLU A 1 97 ? 0.744 3.959 -9.680 1.00 96.44 97 GLU A O 1
ATOM 785 N N . TRP A 1 98 ? 0.952 5.359 -7.941 1.00 96.88 98 TRP A N 1
ATOM 786 C CA . TRP A 1 98 ? 2.196 5.991 -8.416 1.00 96.88 98 TRP A CA 1
ATOM 787 C C . TRP A 1 98 ? 3.365 5.978 -7.426 1.00 96.88 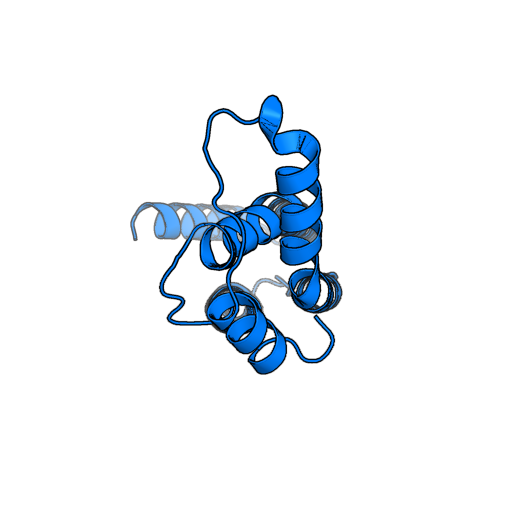98 TRP A C 1
ATOM 789 O O . TRP A 1 98 ? 4.521 6.184 -7.816 1.00 96.88 98 TRP A O 1
ATOM 799 N N . SER A 1 99 ? 3.115 5.759 -6.135 1.00 96.81 99 SER A N 1
ATOM 800 C CA . SER A 1 99 ? 4.128 5.930 -5.086 1.00 96.81 99 SER A CA 1
ATOM 801 C C . SER A 1 99 ? 5.325 4.991 -5.248 1.00 96.81 99 SER A C 1
ATOM 803 O O . SER A 1 99 ? 6.474 5.399 -5.062 1.00 96.81 99 SER A O 1
ATOM 805 N N . HIS A 1 100 ? 5.081 3.752 -5.666 1.00 96.56 100 HIS A N 1
ATOM 806 C CA . HIS A 1 100 ? 6.125 2.760 -5.888 1.00 96.56 100 HIS A CA 1
ATOM 807 C C . HIS A 1 100 ? 6.932 3.017 -7.176 1.00 96.56 100 HIS A C 1
ATOM 809 O O . HIS A 1 100 ? 8.137 2.765 -7.201 1.00 96.56 100 HIS A O 1
ATOM 815 N N . HIS A 1 101 ? 6.328 3.615 -8.210 1.00 97.44 101 HIS A N 1
ATOM 816 C CA . HIS A 1 101 ? 7.056 4.094 -9.391 1.00 97.44 101 HIS A CA 1
ATOM 817 C C . HIS A 1 101 ? 7.989 5.258 -9.043 1.00 97.44 101 HIS A C 1
ATOM 819 O O . HIS A 1 101 ? 9.160 5.265 -9.429 1.00 97.44 101 HIS A O 1
ATOM 825 N N . THR A 1 102 ? 7.504 6.198 -8.226 1.00 96.44 102 THR A N 1
ATOM 826 C CA . THR A 1 102 ? 8.322 7.294 -7.680 1.00 96.44 102 THR A CA 1
ATOM 827 C C . THR A 1 102 ? 9.497 6.740 -6.873 1.00 96.44 102 THR A C 1
ATOM 829 O O . THR A 1 102 ? 10.637 7.177 -7.039 1.00 96.44 102 THR A O 1
ATOM 832 N N . MET A 1 103 ? 9.251 5.720 -6.044 1.00 95.50 103 MET A N 1
ATOM 833 C CA . MET A 1 103 ? 10.308 5.019 -5.314 1.00 95.50 103 MET A CA 1
ATOM 834 C C . MET A 1 103 ? 11.320 4.364 -6.265 1.00 95.50 103 MET A C 1
ATOM 836 O O . MET A 1 103 ? 12.524 4.480 -6.047 1.00 95.50 103 MET A O 1
ATOM 840 N N . GLY A 1 104 ? 10.863 3.747 -7.358 1.00 95.38 104 GLY A N 1
ATOM 841 C CA . GLY A 1 104 ? 11.737 3.181 -8.386 1.00 95.38 104 GLY A CA 1
ATOM 842 C C . GLY A 1 104 ? 12.663 4.205 -9.037 1.00 95.38 104 GLY A C 1
ATOM 843 O O . GLY A 1 104 ? 13.853 3.926 -9.205 1.00 95.38 104 GLY A O 1
ATOM 844 N N . GLN A 1 105 ? 12.165 5.408 -9.329 1.00 95.81 105 GLN A N 1
ATOM 845 C CA . GLN A 1 105 ? 12.988 6.507 -9.842 1.00 95.81 105 GLN A CA 1
ATOM 846 C C . GLN A 1 105 ? 14.052 6.933 -8.824 1.00 95.81 105 GLN A C 1
ATOM 848 O O . GLN A 1 105 ? 15.230 7.033 -9.171 1.00 95.81 105 GLN A O 1
ATOM 853 N N . VAL A 1 106 ? 13.659 7.125 -7.560 1.00 96.12 106 VAL A N 1
ATOM 854 C CA . VAL A 1 106 ? 14.581 7.511 -6.481 1.00 96.12 106 VAL A CA 1
ATOM 855 C C . VAL A 1 106 ? 15.665 6.453 -6.292 1.00 96.12 106 VAL A C 1
ATOM 857 O O . VAL A 1 106 ? 16.846 6.787 -6.356 1.00 96.12 106 VAL A O 1
ATOM 860 N N . LEU A 1 107 ? 15.289 5.182 -6.119 1.00 95.62 107 LEU A N 1
ATOM 861 C CA . LEU A 1 107 ? 16.227 4.080 -5.882 1.00 95.62 107 LEU A CA 1
ATOM 862 C C . LEU A 1 107 ? 17.160 3.831 -7.072 1.00 95.62 107 LEU A C 1
ATOM 864 O O . LEU A 1 107 ? 18.308 3.440 -6.862 1.00 95.62 107 LEU A O 1
ATOM 868 N N . SER A 1 108 ? 16.701 4.101 -8.296 1.00 95.62 108 SER A N 1
ATOM 869 C CA . SER A 1 108 ? 17.550 4.070 -9.493 1.00 95.62 108 SER A CA 1
ATOM 870 C C . SER A 1 108 ? 18.528 5.245 -9.526 1.00 95.62 108 SER A C 1
ATOM 872 O O . SER A 1 108 ? 19.693 5.060 -9.864 1.00 95.62 108 SER A O 1
ATOM 874 N N . ALA A 1 109 ? 18.099 6.449 -9.137 1.00 96.88 109 ALA A N 1
ATOM 875 C CA . ALA A 1 109 ? 18.960 7.631 -9.102 1.00 96.88 109 ALA A CA 1
ATOM 876 C C . ALA A 1 109 ? 20.061 7.524 -8.034 1.00 96.88 109 ALA A C 1
ATOM 878 O O . ALA A 1 109 ? 21.189 7.961 -8.261 1.00 96.88 109 ALA A O 1
ATOM 879 N N . ILE A 1 110 ? 19.753 6.910 -6.888 1.00 97.00 110 ILE A N 1
ATOM 880 C CA . ILE A 1 110 ? 20.699 6.732 -5.777 1.00 97.00 110 ILE A CA 1
ATOM 881 C C . ILE A 1 110 ? 21.372 5.356 -5.766 1.00 97.00 110 ILE A C 1
ATOM 883 O O . ILE A 1 110 ? 21.929 4.966 -4.742 1.00 97.00 110 ILE A O 1
ATOM 887 N N . TRP A 1 111 ? 21.365 4.624 -6.887 1.00 96.38 111 TRP A N 1
ATOM 888 C CA . TRP A 1 111 ? 21.866 3.247 -6.950 1.00 96.38 111 TRP A CA 1
ATOM 889 C C . TRP A 1 111 ? 23.258 3.006 -6.328 1.00 96.38 111 TRP A C 1
ATOM 891 O O . TRP A 1 111 ? 23.428 1.933 -5.748 1.00 96.38 111 TRP A O 1
ATOM 901 N N . PRO A 1 112 ? 24.236 3.945 -6.342 1.00 96.81 112 PRO A N 1
ATOM 902 C CA . PRO A 1 112 ? 25.531 3.716 -5.697 1.00 96.81 112 PRO A CA 1
ATOM 903 C C . PRO A 1 112 ? 25.461 3.608 -4.166 1.00 96.81 112 PRO A C 1
ATOM 905 O O . PRO A 1 112 ? 26.415 3.142 -3.549 1.00 96.81 112 PRO A O 1
ATOM 908 N N . LEU A 1 113 ? 24.364 4.061 -3.548 1.00 97.88 113 LEU A N 1
ATOM 909 C CA . LEU A 1 113 ? 24.124 3.983 -2.103 1.00 97.88 113 LEU A CA 1
ATOM 910 C C . LEU A 1 113 ? 23.401 2.693 -1.691 1.00 97.88 113 LEU A C 1
ATOM 912 O O . LEU A 1 113 ? 23.328 2.381 -0.502 1.00 97.88 113 LEU A O 1
ATOM 916 N N . ASN A 1 114 ? 22.857 1.949 -2.655 1.00 96.06 114 ASN A N 1
ATOM 917 C CA . ASN A 1 114 ? 22.114 0.726 -2.389 1.00 96.06 114 ASN A CA 1
ATOM 918 C C . ASN A 1 114 ? 23.075 -0.451 -2.167 1.00 96.06 114 ASN A C 1
ATOM 920 O O . ASN A 1 114 ? 24.130 -0.551 -2.789 1.00 96.06 114 ASN A O 1
ATOM 924 N N . PHE A 1 115 ? 22.673 -1.405 -1.327 1.00 96.56 115 PHE A N 1
ATOM 925 C CA . PHE A 1 115 ? 23.407 -2.664 -1.123 1.00 96.56 115 PHE A CA 1
ATOM 926 C C . PHE A 1 115 ? 22.933 -3.795 -2.056 1.00 96.56 115 PHE A C 1
ATOM 928 O O . PHE A 1 115 ? 23.299 -4.956 -1.874 1.00 96.56 115 PHE A O 1
ATOM 935 N N . TRP A 1 116 ? 22.112 -3.468 -3.057 1.00 94.69 116 TRP A N 1
ATOM 936 C CA . TRP A 1 116 ? 21.595 -4.390 -4.068 1.00 94.69 116 TRP A CA 1
ATOM 937 C C . TRP A 1 116 ? 21.853 -3.855 -5.478 1.00 94.69 116 TRP A C 1
ATOM 939 O O . TRP A 1 116 ? 22.150 -2.678 -5.678 1.00 94.69 116 TRP A O 1
ATOM 949 N N . ARG A 1 117 ? 21.733 -4.739 -6.471 1.00 93.50 117 ARG A N 1
ATOM 950 C CA . ARG A 1 117 ? 21.826 -4.382 -7.891 1.00 93.50 117 ARG A CA 1
ATOM 951 C C . ARG A 1 117 ? 20.431 -4.237 -8.477 1.00 93.50 117 ARG A C 1
ATOM 953 O O . ARG A 1 117 ? 19.533 -4.982 -8.099 1.00 93.50 117 ARG A O 1
ATOM 960 N N . SER A 1 118 ? 20.286 -3.301 -9.406 1.00 90.31 118 SER A N 1
ATOM 961 C CA . SER A 1 118 ? 19.082 -3.140 -10.220 1.00 90.31 118 SER A CA 1
ATOM 962 C C . SER A 1 118 ? 19.498 -3.188 -11.682 1.00 90.31 118 SER A C 1
ATOM 964 O O . SER A 1 118 ? 20.479 -2.545 -12.060 1.00 90.31 118 SER A O 1
ATOM 966 N N . ASP A 1 119 ? 18.784 -3.966 -12.485 1.00 89.31 119 ASP A N 1
ATOM 967 C CA . ASP A 1 119 ? 18.996 -3.971 -13.927 1.00 89.31 119 ASP A CA 1
ATOM 968 C C . ASP A 1 119 ? 18.300 -2.765 -14.557 1.00 89.31 119 ASP A C 1
ATOM 970 O O . ASP A 1 119 ? 17.259 -2.312 -14.078 1.00 89.31 119 ASP A O 1
ATOM 974 N N . ALA A 1 120 ? 18.840 -2.282 -15.675 1.00 91.25 120 ALA A N 1
ATOM 975 C CA . ALA A 1 120 ? 18.107 -1.350 -16.518 1.00 91.25 120 ALA A CA 1
ATOM 976 C C . ALA A 1 120 ? 16.855 -2.032 -17.098 1.00 91.25 120 ALA A C 1
ATOM 978 O O . ALA A 1 120 ? 16.883 -3.218 -17.444 1.00 91.25 120 ALA A O 1
ATOM 979 N N . MET A 1 121 ? 15.773 -1.265 -17.221 1.00 94.44 121 MET A N 1
ATOM 980 C CA . MET A 1 121 ? 14.537 -1.718 -17.858 1.00 94.44 121 MET A CA 1
ATOM 981 C C . MET A 1 121 ? 14.741 -1.897 -19.367 1.00 94.44 121 MET A C 1
ATOM 983 O O . MET A 1 121 ? 15.419 -1.097 -20.014 1.00 94.44 121 MET A O 1
ATOM 987 N N . GLY A 1 122 ? 14.159 -2.957 -19.924 1.00 95.31 122 GLY A N 1
ATOM 988 C CA . GLY A 1 122 ? 14.132 -3.247 -21.357 1.00 95.31 122 GLY A CA 1
ATOM 989 C C . GLY A 1 122 ? 12.756 -2.997 -21.975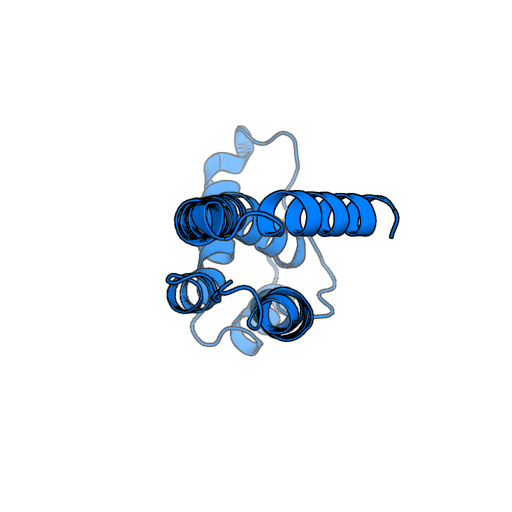 1.00 95.31 122 GLY A C 1
ATOM 990 O O . GLY A 1 122 ? 11.786 -2.737 -21.272 1.00 95.31 122 GLY A O 1
ATOM 991 N N . ALA A 1 123 ? 12.648 -3.116 -23.302 1.00 97.00 123 ALA A N 1
ATOM 992 C CA . ALA A 1 123 ? 11.417 -2.814 -24.047 1.00 97.00 123 ALA A CA 1
ATOM 993 C C . ALA A 1 123 ? 10.163 -3.535 -23.506 1.00 97.00 123 ALA A C 1
ATOM 995 O O . ALA A 1 123 ? 9.100 -2.932 -23.418 1.00 97.00 123 ALA A O 1
ATOM 996 N N . THR A 1 124 ? 10.305 -4.794 -23.084 1.00 95.88 124 THR A N 1
ATOM 997 C CA . THR A 1 124 ? 9.218 -5.591 -22.492 1.00 95.88 124 THR A CA 1
ATOM 998 C C . THR A 1 124 ? 8.759 -5.067 -21.133 1.00 95.88 124 THR A C 1
ATOM 1000 O O . THR A 1 124 ? 7.604 -5.253 -20.768 1.00 95.88 124 THR A O 1
ATOM 1003 N N . ASP A 1 125 ? 9.654 -4.432 -20.370 1.00 97.00 125 ASP A N 1
ATOM 1004 C CA . ASP A 1 125 ? 9.294 -3.794 -19.104 1.00 97.00 125 ASP A CA 1
ATOM 1005 C C . ASP A 1 125 ? 8.455 -2.543 -19.382 1.00 97.00 125 ASP A C 1
ATOM 1007 O O . ASP A 1 125 ? 7.376 -2.409 -18.816 1.00 97.00 125 ASP A O 1
ATOM 1011 N N . TYR A 1 126 ? 8.901 -1.685 -20.311 1.00 96.94 126 TYR A N 1
ATOM 1012 C CA . TYR A 1 126 ? 8.158 -0.488 -20.731 1.00 96.94 126 TYR A CA 1
ATOM 1013 C C . TYR A 1 126 ? 6.757 -0.831 -21.256 1.00 96.94 126 TYR A C 1
ATOM 1015 O O . TYR A 1 126 ? 5.785 -0.204 -20.851 1.00 96.94 126 TYR A O 1
ATOM 1023 N N . GLU A 1 127 ? 6.638 -1.847 -22.116 1.00 97.44 127 GLU A N 1
ATOM 1024 C CA . GLU A 1 127 ? 5.340 -2.305 -22.631 1.00 97.44 127 GLU A CA 1
ATOM 1025 C C . GLU A 1 127 ? 4.419 -2.802 -21.508 1.00 97.44 127 GLU A C 1
ATOM 1027 O O . GLU A 1 127 ? 3.226 -2.499 -21.498 1.00 97.44 127 GLU A O 1
ATOM 1032 N N . TRP A 1 128 ? 4.966 -3.546 -20.541 1.00 97.81 128 TRP A N 1
ATOM 1033 C CA . TRP A 1 128 ? 4.188 -4.035 -19.407 1.00 97.81 128 TRP A CA 1
ATOM 1034 C C . TRP A 1 128 ? 3.695 -2.887 -18.521 1.00 97.81 128 TRP A C 1
ATOM 1036 O O . TRP A 1 128 ? 2.520 -2.876 -18.152 1.00 97.81 128 TRP A O 1
ATOM 1046 N N . PHE A 1 129 ? 4.561 -1.920 -18.205 1.00 97.81 129 PHE A N 1
ATOM 1047 C CA . PHE A 1 129 ? 4.184 -0.779 -17.375 1.00 97.81 129 PHE A CA 1
ATOM 1048 C C . PHE A 1 129 ? 3.131 0.089 -18.059 1.00 97.81 129 PHE A C 1
ATOM 1050 O O . PHE A 1 129 ? 2.103 0.333 -17.443 1.00 97.81 129 PHE A O 1
ATOM 1057 N N . GLU A 1 130 ? 3.299 0.446 -19.335 1.00 98.00 130 GLU A N 1
ATOM 1058 C CA . GLU A 1 130 ? 2.297 1.239 -20.067 1.00 98.00 130 GLU A CA 1
ATOM 1059 C C . GLU A 1 130 ? 0.953 0.495 -20.196 1.00 98.00 130 GLU A C 1
ATOM 1061 O O . GLU A 1 130 ? -0.117 1.101 -20.148 1.00 98.00 130 GLU A O 1
ATOM 1066 N N . ASN A 1 131 ? 0.970 -0.841 -20.298 1.00 97.50 131 ASN A N 1
ATOM 1067 C CA . ASN A 1 131 ? -0.258 -1.640 -20.301 1.00 97.50 131 ASN A CA 1
ATOM 1068 C C . ASN A 1 131 ? -0.997 -1.604 -18.950 1.00 97.50 131 ASN A C 1
ATOM 1070 O O . ASN A 1 131 ? -2.229 -1.556 -18.925 1.00 97.50 131 ASN A O 1
ATOM 1074 N N . LYS A 1 132 ? -0.266 -1.674 -17.831 1.00 97.69 132 LYS A N 1
ATOM 1075 C CA . LYS A 1 132 ? -0.844 -1.739 -16.475 1.00 97.69 132 LYS A CA 1
ATOM 1076 C C . LYS A 1 132 ? -1.147 -0.367 -15.874 1.00 97.69 132 LYS A C 1
ATOM 1078 O O . LYS A 1 132 ? -2.131 -0.224 -15.139 1.00 97.69 132 LYS A O 1
ATOM 1083 N N . TYR A 1 133 ? -0.346 0.619 -16.246 1.00 97.81 133 TYR A N 1
ATOM 1084 C CA . TYR A 1 133 ? -0.361 1.997 -15.784 1.00 97.81 133 TYR A CA 1
ATOM 1085 C C . TYR A 1 133 ? -0.276 2.932 -17.002 1.00 97.81 133 TYR A C 1
ATOM 1087 O O .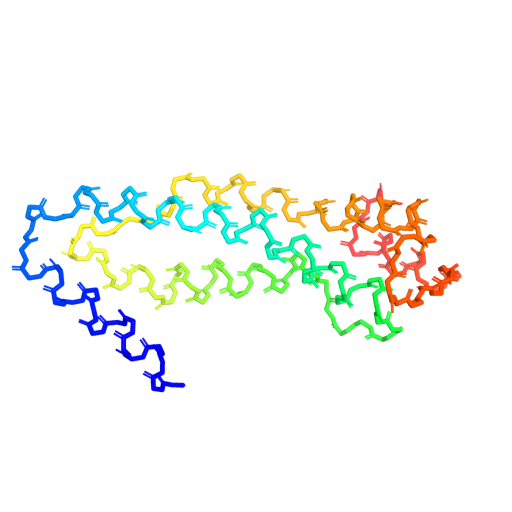 TYR A 1 133 ? 0.798 3.437 -17.309 1.00 97.81 133 TYR A O 1
ATOM 1095 N N . PRO A 1 134 ? -1.382 3.163 -17.732 1.00 96.94 134 PRO A N 1
ATOM 1096 C CA . PRO A 1 134 ? -1.356 4.043 -18.898 1.00 96.94 134 PRO A CA 1
ATOM 1097 C C . PRO A 1 134 ? -0.875 5.454 -18.540 1.00 96.94 134 PRO A C 1
ATOM 1099 O O . PRO A 1 134 ? -1.459 6.108 -17.670 1.00 96.94 134 PRO A O 1
ATOM 1102 N N . GLY A 1 135 ? 0.160 5.931 -19.234 1.00 94.56 135 GLY A N 1
ATOM 1103 C CA . GLY A 1 135 ? 0.817 7.208 -18.950 1.00 94.56 135 GLY A CA 1
ATOM 1104 C C . GLY A 1 135 ? 2.028 7.107 -18.019 1.00 94.56 135 GLY A C 1
ATOM 1105 O O . GLY A 1 135 ? 2.482 8.144 -17.526 1.00 94.56 135 GLY A O 1
ATOM 1106 N N . TRP A 1 136 ? 2.516 5.890 -17.771 1.00 94.19 136 TRP A N 1
ATOM 1107 C CA . TRP A 1 136 ? 3.762 5.626 -17.055 1.00 94.19 136 TRP A CA 1
ATOM 1108 C C . TRP A 1 136 ? 5.006 5.974 -17.887 1.00 94.19 136 TRP A C 1
ATOM 1110 O O . TRP A 1 136 ? 5.013 5.747 -19.118 1.00 94.19 136 TRP A O 1
#

Foldseek 3Di:
DVVVVVVVVVVVVQLVDLVCLVVVLVVCLVVVVVCLLPPLLVVQLCQQQVDPDHPDHSLVVCCCVPVCCPVVNPQVVCVVSVHDPHPCPVVSSVCSLCSNVVVNVVCVVPVVPDPDDTDDDDPVSVVVCCVRRPPD

Secondary structure (DSSP, 8-state):
-HHHHHHHHHHHHHHTSGGGHHHHHHHHHHHHHHHIIIIIHHHHHHHHTS-SS-SS-HHHHHIIIIIIIIIIIIIGGGGGGT----TTHHHHHHHTTTHHHHHHHHHHHTGGG-SS--PPP-HHHHHHHHHHSTT-

pLDDT: mean 95.52, std 2.83, range [72.38, 98.0]

Sequence (136 aa):
VRHMANGYGTLMAVLSDESNVPMLNESLERHFWHSHKAIDALTGWQAEYGAKVRPWSFRDQWNEWVIDDFVGGYLDRLGEFGITPPRFLGAAAKDVEWSHHTMGQVLSAIWPLNFWRSDAMGATDYEWFENKYPGW

Radius of gyration: 18.09 Å; chains: 1; bounding box: 46×26×51 Å